Protein AF-A0A7S4VE86-F1 (afdb_monomer_lite)

InterPro domains:
  IPR003582 ShKT domain [PF01549] (140-175)
  IPR003582 ShKT domain [PS51670] (141-175)
  IPR003582 ShKT domain [SM00254] (140-176)

Sequence (176 aa):
MALTRASLVFAALAAEACGAASSSANQTASLRGARSCTASWAYDCKDSPTCCEAGFTCYQKTPRWAACLKQCIPGIVQPGDDGKQIPWTCRVLGPAPVPAPFPGPAPPAPGPPPPAPQPPAPLPPAPAPPLPPAPAPPVPCEDKHRYCEAWALAGQCEQNPGYMYVMCTKACGLCG

Secondary structure (DSSP, 8-state):
---------PPP-------------------S-----BPTTTS--SS---BSSTT-EEEEEETTEEEEES---TTPPPTT-SS--PPP--EEEE------SS--S-PPP-PPPPPPPPPPPPPPPPPPPPPPPPPPP-----B-STTHHHHHHTTHHHHSHHHHHHHBTTTTT---

Structure (mmCIF, N/CA/C/O backbone):
data_AF-A0A7S4VE86-F1
#
_entry.id   AF-A0A7S4VE86-F1
#
loop_
_atom_site.group_PDB
_atom_site.id
_atom_site.type_symbol
_atom_site.label_atom_id
_atom_site.label_alt_id
_atom_site.label_comp_id
_atom_site.label_asym_id
_atom_site.label_entity_id
_atom_site.label_seq_id
_atom_site.pdbx_PDB_ins_code
_atom_site.Cartn_x
_atom_site.Cartn_y
_atom_site.Cartn_z
_atom_site.occupancy
_atom_site.B_iso_or_equiv
_atom_site.auth_seq_id
_atom_site.auth_comp_id
_atom_site.auth_asym_id
_atom_site.auth_atom_id
_atom_site.pdbx_PDB_model_num
ATOM 1 N N . MET A 1 1 ? 73.033 -0.644 39.592 1.00 44.31 1 MET A N 1
ATOM 2 C CA . MET A 1 1 ? 71.824 -0.695 38.738 1.00 44.31 1 MET A CA 1
ATOM 3 C C . MET A 1 1 ? 70.688 -0.009 39.477 1.00 44.31 1 MET A C 1
ATOM 5 O O . MET A 1 1 ? 70.635 -0.159 40.687 1.00 44.31 1 MET A O 1
ATOM 9 N N . ALA A 1 2 ? 69.821 0.689 38.737 1.00 45.09 2 ALA A N 1
ATOM 10 C CA . ALA A 1 2 ? 68.646 1.463 39.168 1.00 45.09 2 ALA A CA 1
ATOM 11 C C . ALA A 1 2 ? 68.888 2.956 39.469 1.00 45.09 2 ALA A C 1
ATOM 13 O O . ALA A 1 2 ? 69.089 3.357 40.608 1.00 45.09 2 ALA A O 1
ATOM 14 N N . LEU A 1 3 ? 68.771 3.780 38.420 1.00 44.69 3 LEU A N 1
ATOM 15 C CA . LEU A 1 3 ? 68.370 5.183 38.522 1.00 44.69 3 LEU A CA 1
ATOM 16 C C . LEU A 1 3 ? 67.236 5.443 37.516 1.00 44.69 3 LEU A C 1
ATOM 18 O O . LEU A 1 3 ? 67.435 5.481 36.309 1.00 44.69 3 LEU A O 1
ATOM 22 N N . THR A 1 4 ? 66.039 5.481 38.094 1.00 37.94 4 THR A N 1
ATOM 23 C CA . THR A 1 4 ? 64.961 6.466 37.938 1.00 37.94 4 THR A CA 1
ATOM 24 C C . THR A 1 4 ? 64.397 6.804 36.548 1.00 37.94 4 THR A C 1
ATOM 26 O O . THR A 1 4 ? 65.037 7.346 35.659 1.00 37.94 4 THR A O 1
ATOM 29 N N . ARG A 1 5 ? 63.093 6.523 36.467 1.00 53.12 5 ARG A N 1
ATOM 30 C CA . ARG A 1 5 ? 62.094 6.750 35.420 1.00 53.12 5 ARG A CA 1
ATOM 31 C C . ARG A 1 5 ? 62.047 8.213 34.959 1.00 53.12 5 ARG A C 1
ATOM 33 O O . ARG A 1 5 ? 61.886 9.103 35.786 1.00 53.12 5 ARG A O 1
ATOM 40 N N . ALA A 1 6 ? 62.038 8.431 33.647 1.00 42.94 6 ALA A N 1
ATOM 41 C CA . ALA A 1 6 ? 61.575 9.672 33.033 1.00 42.94 6 ALA A CA 1
ATOM 42 C C . ALA A 1 6 ? 60.532 9.322 31.965 1.00 42.94 6 ALA A C 1
ATOM 44 O O . ALA A 1 6 ? 60.855 9.052 30.812 1.00 42.94 6 ALA A O 1
ATOM 45 N N . SER A 1 7 ? 59.267 9.268 32.377 1.00 47.97 7 SER A N 1
ATOM 46 C CA . SER A 1 7 ? 58.136 9.251 31.454 1.00 47.97 7 SER A CA 1
ATOM 47 C C . SER A 1 7 ? 57.648 10.686 31.309 1.00 47.97 7 SER A C 1
ATOM 49 O O . SER A 1 7 ? 56.950 11.198 32.179 1.00 47.97 7 SER A O 1
ATOM 51 N N . LEU A 1 8 ? 58.041 11.334 30.214 1.00 51.00 8 LEU A N 1
ATOM 52 C CA . LEU A 1 8 ? 57.300 12.465 29.675 1.00 51.00 8 LEU A CA 1
ATOM 53 C C . LEU A 1 8 ? 56.075 11.885 28.979 1.00 51.00 8 LEU A C 1
ATOM 55 O O . LEU A 1 8 ? 56.209 11.228 27.947 1.00 51.00 8 LEU A O 1
ATOM 59 N N . VAL A 1 9 ? 54.891 12.108 29.538 1.00 44.00 9 VAL A N 1
ATOM 60 C CA . VAL A 1 9 ? 53.661 11.950 28.768 1.00 44.00 9 VAL A CA 1
ATOM 61 C C . VAL A 1 9 ? 52.833 13.205 28.946 1.00 44.00 9 VAL A C 1
ATOM 63 O O . VAL A 1 9 ? 52.641 13.710 30.050 1.00 44.00 9 VAL A O 1
ATOM 66 N N . PHE A 1 10 ? 52.473 13.728 27.786 1.00 44.41 10 PHE A N 1
ATOM 67 C CA . PHE A 1 10 ? 51.938 15.040 27.517 1.00 44.41 10 PHE A CA 1
ATOM 68 C C . PHE A 1 10 ? 50.648 15.330 28.278 1.00 44.41 10 PHE A C 1
ATOM 70 O O . PHE A 1 10 ? 49.776 14.478 28.438 1.00 44.41 10 PHE A O 1
ATOM 77 N N . ALA A 1 11 ? 50.562 16.588 28.701 1.00 39.94 11 ALA A N 1
ATOM 78 C CA . ALA A 1 11 ? 49.377 17.217 29.235 1.00 39.94 11 ALA A CA 1
ATOM 79 C C . ALA A 1 11 ? 48.197 17.101 28.263 1.00 39.94 11 ALA A C 1
ATOM 81 O O . ALA A 1 11 ? 48.332 17.250 27.047 1.00 39.94 11 ALA A O 1
ATOM 82 N N . ALA A 1 12 ? 47.044 16.846 28.870 1.00 47.06 12 ALA A N 1
ATOM 83 C CA . ALA A 1 12 ? 45.731 16.812 28.267 1.00 47.06 12 ALA A CA 1
ATOM 84 C C . ALA A 1 12 ? 45.383 18.124 27.554 1.00 47.06 12 ALA A C 1
ATOM 86 O O . ALA A 1 12 ? 45.626 19.213 28.076 1.00 47.06 12 ALA A O 1
ATOM 87 N N . LEU A 1 13 ? 44.715 17.998 26.410 1.00 45.38 13 LEU A N 1
ATOM 88 C CA . LEU A 1 13 ? 43.899 19.057 25.837 1.00 45.38 13 LEU A CA 1
ATOM 89 C C . LEU A 1 13 ? 42.663 18.462 25.159 1.00 45.38 13 LEU A C 1
ATOM 91 O O . LEU A 1 13 ? 42.750 17.455 24.463 1.00 45.38 13 LEU A O 1
ATOM 95 N N . ALA A 1 14 ? 41.564 19.187 25.366 1.00 45.09 14 ALA A N 1
ATOM 96 C CA . ALA A 1 14 ? 40.261 19.129 24.711 1.00 45.09 14 ALA A CA 1
ATOM 97 C C . ALA A 1 14 ? 39.285 18.029 25.171 1.00 45.09 14 ALA A C 1
ATOM 99 O O . ALA A 1 14 ? 39.214 16.930 24.628 1.00 45.09 14 ALA A O 1
ATOM 100 N N . ALA A 1 15 ? 38.450 18.409 26.140 1.00 48.84 15 ALA A N 1
ATOM 101 C CA . ALA A 1 15 ? 37.068 17.962 26.203 1.00 48.84 15 ALA A CA 1
ATOM 102 C C . ALA A 1 15 ? 36.243 18.863 25.274 1.00 48.84 15 ALA A C 1
ATOM 104 O O . ALA A 1 15 ? 36.344 20.073 25.417 1.00 48.84 15 ALA A O 1
ATOM 105 N N . GLU A 1 16 ? 35.467 18.280 24.352 1.00 45.22 16 GLU A N 1
ATOM 106 C CA . GLU A 1 16 ? 34.071 18.648 24.064 1.00 45.22 16 GLU A CA 1
ATOM 107 C C . GLU A 1 16 ? 33.440 17.755 22.970 1.00 45.22 16 GLU A C 1
ATOM 109 O O . GLU A 1 16 ? 34.022 17.509 21.918 1.00 45.22 16 GLU A O 1
ATOM 114 N N . ALA A 1 17 ? 32.189 17.374 23.262 1.00 42.81 17 ALA A N 1
ATOM 115 C CA . ALA A 1 17 ? 31.089 16.919 22.402 1.00 42.81 17 ALA A CA 1
ATOM 116 C C . ALA A 1 17 ? 30.842 15.417 22.109 1.00 42.81 17 ALA A C 1
ATOM 118 O O . ALA A 1 17 ? 31.723 14.601 21.860 1.00 42.81 17 ALA A O 1
ATOM 119 N N . CYS A 1 18 ? 29.534 15.120 22.169 1.00 52.19 18 CYS A N 1
ATOM 120 C CA . CYS A 1 18 ? 28.817 13.847 22.096 1.00 52.19 18 CYS A CA 1
ATOM 121 C C . CYS A 1 18 ? 29.153 12.977 20.879 1.00 52.19 18 CYS A C 1
ATOM 123 O O . CYS A 1 18 ? 29.068 13.428 19.741 1.00 52.19 18 CYS A O 1
ATOM 125 N N . GLY A 1 19 ? 29.346 11.680 21.116 1.00 37.78 19 GLY A N 1
ATOM 126 C CA . GLY A 1 19 ? 29.347 10.673 20.059 1.00 37.78 19 GLY A CA 1
ATOM 127 C C . GLY A 1 19 ? 29.722 9.306 20.607 1.00 37.78 19 GLY A C 1
ATOM 128 O O . GLY A 1 19 ? 30.868 9.068 20.960 1.00 37.78 19 GLY A O 1
ATOM 129 N N . ALA A 1 20 ? 28.723 8.436 20.722 1.00 48.91 20 ALA A N 1
ATOM 130 C CA . ALA A 1 20 ? 28.809 7.090 21.262 1.00 48.91 20 ALA A CA 1
ATOM 131 C C . ALA A 1 20 ? 29.892 6.225 20.597 1.00 48.91 20 ALA A C 1
ATOM 133 O O . ALA A 1 20 ? 29.921 6.102 19.375 1.00 48.91 20 ALA A O 1
ATOM 134 N N . ALA A 1 21 ? 30.676 5.519 21.412 1.00 44.00 21 ALA A N 1
ATOM 135 C CA . ALA A 1 21 ? 31.178 4.200 21.058 1.00 44.00 21 ALA A CA 1
ATOM 136 C C . ALA A 1 21 ? 31.547 3.381 22.304 1.00 44.00 21 ALA A C 1
ATOM 138 O O . ALA A 1 21 ? 32.110 3.896 23.267 1.00 44.00 21 ALA A O 1
ATOM 139 N N . SER A 1 22 ? 31.308 2.078 22.170 1.00 40.44 22 SER A N 1
ATOM 140 C CA . SER A 1 22 ? 32.119 0.990 22.727 1.00 40.44 22 SER A CA 1
ATOM 141 C C . SER A 1 22 ? 31.675 0.352 24.042 1.00 40.44 22 SER A C 1
ATOM 143 O O . SER A 1 22 ? 31.942 0.806 25.148 1.00 40.44 22 SER A O 1
ATOM 145 N N . SER A 1 23 ? 31.042 -0.804 23.854 1.00 46.34 23 SER A N 1
ATOM 146 C CA . SER A 1 23 ? 31.424 -2.106 24.400 1.00 46.34 23 SER A CA 1
ATOM 147 C C . SER A 1 23 ? 32.446 -2.163 25.550 1.00 46.34 23 SER A C 1
ATOM 149 O O . SER A 1 23 ? 33.626 -1.872 25.379 1.00 46.34 23 SER A O 1
ATOM 151 N N . SER A 1 24 ? 31.960 -2.799 26.622 1.00 47.59 24 SER A N 1
ATOM 152 C CA . SER A 1 24 ? 32.629 -3.803 27.466 1.00 47.59 24 SER A CA 1
ATOM 153 C C . SER A 1 24 ? 33.386 -3.371 28.732 1.00 47.59 24 SER A C 1
ATOM 155 O O . SER A 1 24 ? 34.574 -3.084 28.725 1.00 47.59 24 SER A O 1
ATOM 157 N N . ALA A 1 25 ? 32.669 -3.624 29.835 1.00 59.41 25 ALA A N 1
ATOM 158 C CA . ALA A 1 25 ? 33.083 -4.366 31.031 1.00 59.41 25 ALA A CA 1
ATOM 159 C C . ALA A 1 25 ? 33.707 -3.621 32.232 1.00 59.41 25 ALA A C 1
ATOM 161 O O . ALA A 1 25 ? 34.742 -2.974 32.140 1.00 59.41 25 ALA A O 1
ATOM 162 N N . ASN A 1 26 ? 33.108 -3.948 33.395 1.00 44.41 26 ASN A N 1
ATOM 163 C CA . ASN A 1 26 ? 33.613 -3.939 34.780 1.00 44.41 26 ASN A CA 1
ATOM 164 C C . ASN A 1 26 ? 33.137 -2.749 35.651 1.00 44.41 26 ASN A C 1
ATOM 166 O O . ASN A 1 26 ? 33.686 -1.658 35.581 1.00 44.41 26 ASN A O 1
ATOM 170 N N . GLN A 1 27 ? 32.158 -2.905 36.550 1.00 49.03 27 GLN A N 1
ATOM 171 C CA . GLN A 1 27 ? 32.397 -3.604 37.818 1.00 49.03 27 GLN A CA 1
ATOM 172 C C . GLN A 1 27 ? 31.136 -4.078 38.558 1.00 49.03 27 GLN A C 1
ATOM 174 O O . GLN A 1 27 ? 30.038 -3.540 38.464 1.00 49.03 27 GLN A O 1
ATOM 179 N N . THR A 1 28 ? 31.400 -5.124 39.324 1.00 55.88 28 THR A N 1
ATOM 180 C CA . THR A 1 28 ? 30.571 -6.034 40.102 1.00 55.88 28 THR A CA 1
ATOM 181 C C . THR A 1 28 ? 29.943 -5.451 41.369 1.00 55.88 28 THR A C 1
ATOM 183 O O . THR A 1 28 ? 30.652 -5.012 42.271 1.00 55.88 28 THR A O 1
ATOM 186 N N . ALA A 1 29 ? 28.633 -5.663 41.510 1.00 45.12 29 ALA A N 1
ATOM 187 C CA . ALA A 1 29 ? 27.973 -5.960 42.780 1.00 45.12 29 ALA A CA 1
ATOM 188 C C . ALA A 1 29 ? 26.887 -7.024 42.519 1.00 45.12 29 ALA A C 1
ATOM 190 O O . ALA A 1 29 ? 25.766 -6.724 42.122 1.00 45.12 29 ALA A O 1
ATOM 191 N N . SER A 1 30 ? 27.258 -8.295 42.684 1.00 63.66 30 SER A N 1
ATOM 192 C CA . SER A 1 30 ? 26.317 -9.408 42.863 1.00 63.66 30 SER A CA 1
ATOM 193 C C . SER A 1 30 ? 25.815 -9.322 44.310 1.00 63.66 30 SER A C 1
ATOM 195 O O . SER A 1 30 ? 26.611 -9.049 45.205 1.00 63.66 30 SER A O 1
ATOM 197 N N . LEU A 1 31 ? 24.523 -9.440 44.616 1.00 48.41 31 LEU A N 1
ATOM 198 C CA . LEU A 1 31 ? 23.856 -10.672 45.072 1.00 48.41 31 LEU A CA 1
ATOM 199 C C . LEU A 1 31 ? 22.475 -10.181 45.583 1.00 48.41 31 LEU A C 1
ATOM 201 O O . LEU A 1 31 ? 22.438 -9.293 46.423 1.00 48.41 31 LEU A O 1
ATOM 205 N N . ARG A 1 32 ? 21.294 -10.649 45.176 1.00 48.78 32 ARG A N 1
ATOM 206 C CA . ARG A 1 32 ? 20.871 -11.986 44.757 1.00 48.78 32 ARG A CA 1
ATOM 207 C C . ARG A 1 32 ? 19.794 -11.841 43.673 1.00 48.78 32 ARG A C 1
ATOM 209 O O . ARG A 1 32 ? 18.747 -11.256 43.925 1.00 48.78 32 ARG A O 1
ATOM 216 N N . GLY A 1 33 ? 20.056 -12.401 42.490 1.00 46.12 33 GLY A N 1
ATOM 217 C CA . GLY A 1 33 ? 19.059 -12.552 41.424 1.00 46.12 33 GLY A CA 1
ATOM 218 C C . GLY A 1 33 ? 19.212 -11.636 40.208 1.00 46.12 33 GLY A C 1
ATOM 219 O O . GLY A 1 33 ? 18.209 -11.365 39.555 1.00 46.12 33 GLY 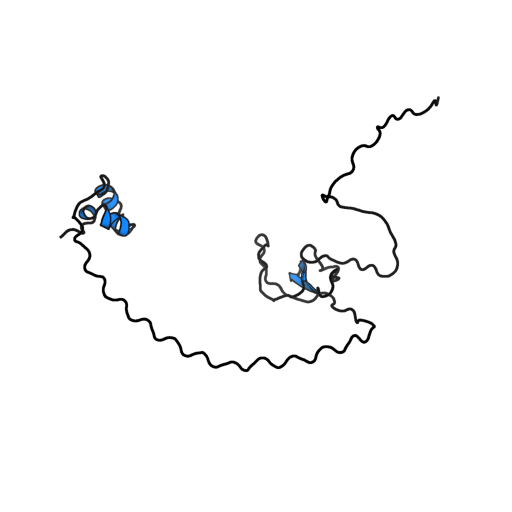A O 1
ATOM 220 N N . ALA A 1 34 ? 20.422 -11.166 39.875 1.00 48.50 34 ALA A N 1
ATOM 221 C CA . ALA A 1 34 ? 20.688 -10.514 38.589 1.00 48.50 34 ALA A CA 1
ATOM 222 C C . ALA A 1 34 ? 20.472 -11.530 37.453 1.00 48.50 34 ALA A C 1
ATOM 224 O O . ALA A 1 34 ? 21.367 -12.286 37.079 1.00 48.50 34 ALA A O 1
ATOM 225 N N . ARG A 1 35 ? 19.226 -11.616 36.985 1.00 56.38 35 ARG A N 1
ATOM 226 C CA . ARG A 1 35 ? 18.795 -12.513 35.917 1.00 56.38 35 ARG A CA 1
ATOM 227 C C . ARG A 1 35 ? 19.574 -12.153 34.653 1.00 56.38 35 ARG A C 1
ATOM 229 O O . ARG A 1 35 ? 19.402 -11.056 34.133 1.00 56.38 35 ARG A O 1
ATOM 236 N N . SER A 1 36 ? 20.424 -13.067 34.177 1.00 68.81 36 SER A N 1
ATOM 237 C CA . SER A 1 36 ? 21.015 -12.992 32.838 1.00 68.81 36 SER A CA 1
ATOM 238 C C . SER A 1 36 ? 19.865 -12.969 31.841 1.00 68.81 36 SER A C 1
ATOM 240 O O . SER A 1 36 ? 19.171 -13.971 31.650 1.00 68.81 36 SER A O 1
ATOM 242 N N . CYS A 1 37 ? 19.587 -11.779 31.328 1.00 70.62 37 CYS A N 1
ATOM 243 C CA . CYS A 1 37 ? 18.426 -11.526 30.511 1.00 70.62 37 CYS A CA 1
ATOM 244 C C . CYS A 1 37 ? 18.858 -11.351 29.055 1.00 70.62 37 CYS A C 1
ATOM 246 O O . CYS A 1 37 ? 19.899 -10.771 28.748 1.00 70.62 37 CYS A O 1
ATOM 248 N N . THR A 1 38 ? 18.050 -11.897 28.163 1.00 73.19 38 THR A N 1
ATOM 249 C CA . THR A 1 38 ? 18.221 -11.833 26.722 1.00 73.19 38 THR A CA 1
ATOM 250 C C . THR A 1 38 ? 17.583 -10.536 26.228 1.00 73.19 38 THR A C 1
ATOM 252 O O . THR A 1 38 ? 16.412 -10.261 26.526 1.00 73.19 38 THR A O 1
ATOM 255 N N . ALA A 1 39 ? 18.343 -9.709 25.502 1.00 67.81 39 ALA A N 1
ATOM 256 C CA . ALA A 1 39 ? 17.792 -8.498 24.898 1.00 67.81 39 ALA A CA 1
ATOM 257 C C . ALA A 1 39 ? 16.769 -8.868 23.809 1.00 67.81 39 ALA A C 1
ATOM 259 O O . ALA A 1 39 ? 16.873 -9.918 23.167 1.00 67.81 39 ALA A O 1
ATOM 260 N N . SER A 1 40 ? 15.754 -8.021 23.621 1.00 67.12 40 SER A N 1
ATOM 261 C CA . SER A 1 40 ? 14.745 -8.221 22.580 1.00 67.12 40 SER A CA 1
ATOM 262 C C . SER A 1 40 ? 15.411 -8.273 21.198 1.00 67.12 40 SER A C 1
ATOM 264 O O . SER A 1 40 ? 16.477 -7.694 21.012 1.00 67.12 40 SER A O 1
ATOM 266 N N . TRP A 1 41 ? 14.802 -9.013 20.258 1.00 63.22 41 TRP A N 1
ATOM 267 C CA . TRP A 1 41 ? 15.140 -9.102 18.817 1.00 63.22 41 TRP A CA 1
ATOM 268 C C . TRP A 1 41 ? 16.576 -9.507 18.398 1.00 63.22 41 TRP A C 1
ATOM 270 O O . TRP A 1 41 ? 16.754 -9.869 17.238 1.00 63.22 41 TRP A O 1
ATOM 280 N N . ALA A 1 42 ? 17.567 -9.524 19.294 1.00 60.78 42 ALA A N 1
ATOM 281 C CA . ALA A 1 42 ? 18.984 -9.699 18.952 1.00 60.78 42 ALA A CA 1
ATOM 282 C C . ALA A 1 42 ? 19.609 -11.031 19.412 1.00 60.78 42 ALA A C 1
ATOM 284 O O . ALA A 1 42 ? 20.655 -11.418 18.896 1.00 60.78 42 ALA A O 1
ATOM 285 N N . TYR A 1 43 ? 18.996 -11.739 20.367 1.00 69.06 43 TYR A N 1
ATOM 286 C CA . TYR A 1 43 ? 19.608 -12.915 20.993 1.00 69.06 43 TYR A CA 1
ATOM 287 C C . TYR A 1 43 ? 18.619 -14.064 21.216 1.00 69.06 43 TYR A C 1
ATOM 289 O O . TYR A 1 43 ? 17.422 -13.845 21.434 1.00 69.06 43 TY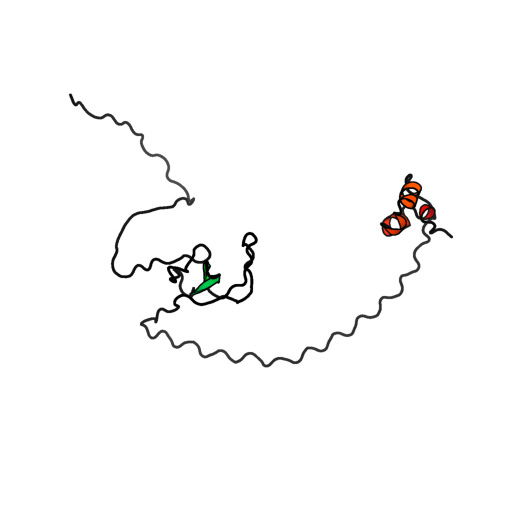R A O 1
ATOM 297 N N . ASP A 1 44 ? 19.153 -15.289 21.223 1.00 79.94 44 ASP A N 1
ATOM 298 C CA . ASP A 1 44 ? 18.412 -16.498 21.564 1.00 79.94 44 ASP A CA 1
ATOM 299 C C . ASP A 1 44 ? 18.034 -16.543 23.042 1.00 79.94 44 ASP A C 1
ATOM 301 O O . ASP A 1 44 ? 18.889 -16.562 23.926 1.00 79.94 44 ASP A O 1
ATOM 305 N N . CYS A 1 45 ? 16.740 -16.648 23.326 1.00 80.31 45 CYS A N 1
ATOM 306 C CA . CYS A 1 45 ? 16.236 -16.889 24.679 1.00 80.31 45 CYS A CA 1
ATOM 307 C C . CYS A 1 45 ? 15.883 -18.367 24.924 1.00 80.31 45 CYS A C 1
ATOM 309 O O . CYS A 1 45 ? 15.219 -18.693 25.905 1.00 80.31 45 CYS A O 1
ATOM 311 N N . LYS A 1 46 ? 16.301 -19.284 24.037 1.00 80.50 46 LYS A N 1
ATOM 312 C CA . LYS A 1 46 ? 15.941 -20.710 24.117 1.00 80.50 46 LYS A CA 1
ATOM 313 C C . LYS A 1 46 ? 16.488 -21.369 25.386 1.00 80.50 46 LYS A C 1
ATOM 315 O O . LYS A 1 46 ? 15.759 -22.112 26.038 1.00 80.50 46 LYS A O 1
ATOM 320 N N . ASP A 1 47 ? 17.748 -21.092 25.713 1.00 73.06 47 ASP A N 1
ATOM 321 C CA . ASP A 1 47 ? 18.435 -21.663 26.877 1.00 73.06 47 ASP A CA 1
ATOM 322 C C . ASP A 1 47 ? 18.256 -20.803 28.142 1.00 73.06 47 ASP A C 1
ATOM 324 O O . ASP A 1 47 ? 18.286 -21.324 29.255 1.00 73.06 47 ASP A O 1
ATOM 328 N N . SER A 1 48 ? 17.999 -19.497 27.979 1.00 73.00 48 SER A N 1
ATOM 329 C CA . SER A 1 48 ? 17.627 -18.578 29.064 1.00 73.00 48 SER A CA 1
ATOM 330 C C . SER A 1 48 ? 16.369 -17.794 28.687 1.00 73.00 48 SER A C 1
ATOM 332 O O . SER A 1 48 ? 16.457 -16.751 28.033 1.00 73.00 48 SER A O 1
ATOM 334 N N . PRO A 1 49 ? 15.170 -18.245 29.092 1.00 70.44 49 PRO A N 1
ATOM 335 C CA . PRO A 1 49 ? 13.925 -17.614 28.683 1.00 70.44 49 PRO A CA 1
ATOM 336 C C . PRO A 1 49 ? 13.571 -16.435 29.602 1.00 70.44 49 PRO A C 1
ATOM 338 O O . PRO A 1 49 ? 12.460 -16.330 30.123 1.00 70.44 49 PRO A O 1
ATOM 341 N N . THR A 1 50 ? 14.548 -15.554 29.823 1.00 75.62 50 THR A N 1
ATOM 342 C CA . THR A 1 50 ? 14.403 -14.330 30.611 1.00 75.62 50 THR A CA 1
ATOM 343 C C . THR A 1 50 ? 14.597 -13.138 29.690 1.00 75.62 50 THR A C 1
ATOM 345 O O . THR A 1 50 ? 15.710 -12.875 29.255 1.00 75.62 50 THR A O 1
ATOM 348 N N . CYS A 1 51 ? 13.537 -12.388 29.410 1.00 79.19 51 CYS A N 1
ATOM 349 C CA . CYS A 1 51 ? 13.643 -11.154 28.637 1.00 79.19 51 CYS A CA 1
ATOM 350 C C . CYS A 1 51 ? 14.008 -9.982 29.555 1.00 79.19 51 CYS A C 1
ATOM 352 O O . CYS A 1 51 ? 13.472 -9.881 30.660 1.00 79.19 51 CYS A O 1
ATOM 354 N N . CYS A 1 52 ? 14.920 -9.107 29.118 1.00 74.31 52 CYS A N 1
ATOM 355 C CA . CYS A 1 52 ? 15.320 -7.943 29.923 1.00 74.31 52 CYS A CA 1
ATOM 356 C C . CYS A 1 52 ? 14.194 -6.915 30.084 1.00 74.31 52 CYS A C 1
ATOM 358 O O . CYS A 1 52 ? 14.146 -6.194 31.075 1.00 74.31 52 CYS A O 1
ATOM 360 N N . GLU A 1 53 ? 13.302 -6.839 29.098 1.00 69.12 53 GLU A N 1
ATOM 361 C CA . GLU A 1 53 ? 12.294 -5.794 29.011 1.00 69.12 53 GLU A CA 1
ATOM 362 C C . GLU A 1 53 ? 10.939 -6.260 29.554 1.00 69.12 53 GLU A C 1
ATOM 364 O O . GLU A 1 53 ? 10.473 -7.371 29.278 1.00 69.12 53 GLU A O 1
ATOM 369 N N . ALA A 1 54 ? 10.285 -5.399 30.334 1.00 67.25 54 ALA A N 1
ATOM 370 C CA . ALA A 1 54 ? 8.997 -5.711 30.938 1.00 67.25 54 ALA A CA 1
ATOM 371 C C . ALA A 1 54 ? 7.910 -5.874 29.859 1.00 67.25 5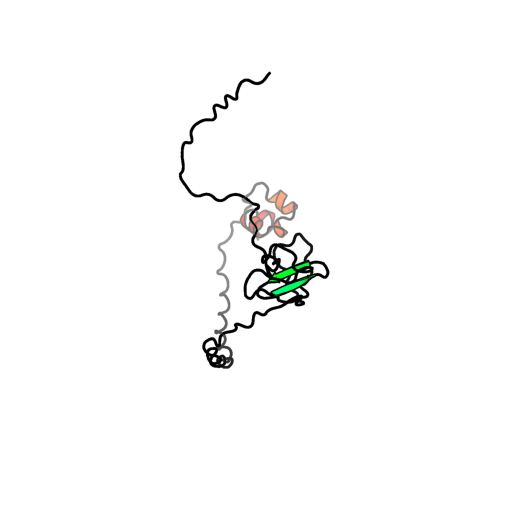4 ALA A C 1
ATOM 373 O O . ALA A 1 54 ? 7.730 -5.020 28.992 1.00 67.25 54 ALA A O 1
ATOM 374 N N . GLY A 1 55 ? 7.168 -6.984 29.918 1.00 72.25 55 GLY A N 1
ATOM 375 C CA . GLY A 1 55 ? 6.117 -7.310 28.946 1.00 72.25 55 GLY A CA 1
ATOM 376 C C . GLY A 1 55 ? 6.601 -8.047 27.693 1.00 72.25 55 GLY A C 1
ATOM 377 O O . GLY A 1 55 ? 5.790 -8.322 26.808 1.00 72.25 55 GLY A O 1
ATOM 378 N N . PHE A 1 56 ? 7.885 -8.401 27.615 1.00 74.75 56 PHE A N 1
ATOM 379 C CA . PHE A 1 56 ? 8.402 -9.307 26.594 1.00 74.75 56 PHE A CA 1
ATOM 380 C C . PHE A 1 56 ? 8.383 -10.742 27.102 1.00 74.75 56 PHE A C 1
ATOM 382 O O . PHE A 1 56 ? 8.733 -11.029 28.245 1.00 74.75 56 PHE A O 1
ATOM 389 N N . THR A 1 57 ? 7.961 -11.647 26.232 1.00 80.31 57 THR A N 1
ATOM 390 C CA . THR A 1 57 ? 7.894 -13.079 26.505 1.00 80.31 57 THR A CA 1
ATOM 391 C C . THR A 1 57 ? 8.819 -13.794 25.531 1.00 80.31 57 THR A C 1
ATOM 393 O O . THR A 1 57 ? 8.921 -13.414 24.361 1.00 80.31 57 THR A O 1
ATOM 396 N N . CYS A 1 58 ? 9.529 -14.812 26.012 1.00 83.62 58 CYS A N 1
ATOM 397 C CA . CYS A 1 58 ? 10.373 -15.623 25.147 1.00 83.62 58 CYS A CA 1
ATOM 398 C C . CYS A 1 58 ? 9.483 -16.556 24.323 1.00 83.62 58 CYS A C 1
ATOM 400 O O . CYS A 1 58 ? 8.913 -17.516 24.855 1.00 83.62 58 CYS A O 1
ATOM 402 N N . TYR A 1 59 ? 9.362 -16.265 23.030 1.00 84.00 59 TYR A N 1
ATOM 403 C CA . TYR A 1 59 ? 8.615 -17.081 22.087 1.00 84.00 59 TYR A CA 1
ATOM 404 C C . TYR A 1 59 ? 9.569 -17.850 21.187 1.00 84.00 59 TYR A C 1
ATOM 406 O O . TYR A 1 59 ? 10.501 -17.310 20.586 1.00 84.00 59 TYR A O 1
ATOM 414 N N . GLN A 1 60 ? 9.305 -19.139 21.060 1.00 82.31 60 GLN A N 1
ATOM 415 C CA . GLN A 1 60 ? 10.031 -20.000 20.156 1.00 82.31 60 GLN A CA 1
ATOM 416 C C . GLN A 1 60 ? 9.657 -19.682 18.705 1.00 82.31 60 GLN A C 1
ATOM 418 O O . GLN A 1 60 ? 8.483 -19.712 18.330 1.00 82.31 60 GLN A O 1
ATOM 423 N N . LYS A 1 61 ? 10.672 -19.417 17.881 1.00 69.19 61 LYS A N 1
ATOM 424 C CA . LYS A 1 61 ? 10.533 -19.321 16.424 1.00 69.19 61 LYS A CA 1
ATOM 425 C C . LYS A 1 61 ? 10.634 -20.703 15.804 1.00 69.19 61 LYS A C 1
ATOM 427 O O . LYS A 1 61 ? 9.754 -21.121 15.064 1.00 69.19 61 LYS A O 1
ATOM 432 N N . THR A 1 62 ? 11.703 -21.423 16.149 1.00 69.62 62 THR A N 1
ATOM 433 C CA . THR A 1 62 ? 12.016 -22.760 15.635 1.00 69.62 62 THR A CA 1
ATOM 434 C C . THR A 1 62 ? 12.512 -23.672 16.763 1.00 69.62 62 THR A C 1
ATOM 436 O O . THR A 1 62 ? 12.898 -23.191 17.831 1.00 69.62 62 THR A O 1
ATOM 439 N N . PRO A 1 63 ? 12.598 -24.999 16.551 1.00 72.81 63 PRO A N 1
ATOM 440 C CA . PRO A 1 63 ? 13.192 -25.914 17.529 1.00 72.81 63 PRO A CA 1
ATOM 441 C C . PRO A 1 63 ? 14.607 -25.523 17.99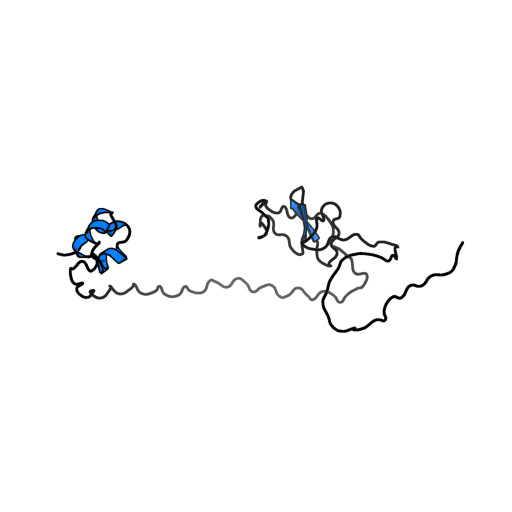2 1.00 72.81 63 PRO A C 1
ATOM 443 O O . PRO A 1 63 ? 15.039 -25.944 19.066 1.00 72.81 63 PRO A O 1
ATOM 446 N N . ARG A 1 64 ? 15.338 -24.717 17.208 1.00 70.06 64 ARG A N 1
ATOM 447 C CA . ARG A 1 64 ? 16.701 -24.263 17.519 1.00 70.06 64 ARG A CA 1
ATOM 448 C C . ARG A 1 64 ? 16.837 -22.761 17.780 1.00 70.06 64 ARG A C 1
ATOM 450 O O . ARG A 1 64 ? 17.946 -22.352 18.070 1.00 70.06 64 ARG A O 1
ATOM 457 N N . TRP A 1 65 ? 15.754 -21.986 17.724 1.00 78.62 65 TRP A N 1
ATOM 458 C CA . TRP A 1 65 ? 15.804 -20.530 17.884 1.00 78.62 65 TRP A CA 1
ATOM 459 C C . TRP A 1 65 ? 14.589 -19.999 18.647 1.00 78.62 65 TRP A C 1
ATOM 461 O O . TRP A 1 65 ? 13.446 -20.370 18.343 1.00 78.62 65 TRP A O 1
ATOM 471 N N . ALA A 1 66 ? 14.811 -19.091 19.592 1.00 80.81 66 ALA A N 1
ATOM 472 C CA . ALA A 1 66 ? 13.743 -18.412 20.327 1.00 80.81 66 ALA A CA 1
ATOM 473 C C . ALA A 1 66 ? 14.099 -16.949 20.574 1.00 80.81 66 ALA A C 1
ATOM 475 O O . ALA A 1 66 ? 15.249 -16.645 20.847 1.00 80.81 66 ALA A O 1
ATOM 476 N N . ALA A 1 67 ? 13.118 -16.052 20.520 1.00 81.44 67 ALA A N 1
ATOM 477 C CA . ALA A 1 67 ? 13.351 -14.623 20.690 1.00 81.44 67 ALA A CA 1
ATOM 478 C C . ALA A 1 67 ? 12.363 -14.000 21.677 1.00 81.44 67 ALA A C 1
ATOM 480 O O . ALA A 1 67 ? 11.211 -14.421 21.802 1.00 81.44 67 ALA A O 1
ATOM 481 N N . CYS A 1 68 ? 12.818 -12.953 22.357 1.00 83.75 68 CYS A N 1
ATOM 482 C CA . CYS A 1 68 ? 11.977 -12.127 23.207 1.00 83.75 68 CYS A CA 1
ATOM 483 C C . CYS A 1 68 ? 11.120 -11.194 22.346 1.00 83.75 68 CYS A C 1
ATOM 485 O O . CYS A 1 68 ? 11.642 -10.265 21.726 1.00 83.75 68 CYS A O 1
ATOM 487 N N . LEU A 1 69 ? 9.805 -11.429 22.326 1.00 79.12 69 LEU A N 1
ATOM 488 C CA . LEU A 1 69 ? 8.825 -10.611 21.604 1.00 79.12 69 LEU A CA 1
ATOM 489 C C . LEU A 1 69 ? 7.706 -10.164 22.548 1.00 79.12 69 LEU A C 1
ATOM 491 O O . LEU A 1 69 ? 7.418 -10.808 23.554 1.00 79.12 69 LEU A O 1
ATOM 495 N N . LYS A 1 70 ? 7.036 -9.066 22.201 1.00 78.44 70 LYS A N 1
ATOM 496 C CA . LYS A 1 70 ? 5.829 -8.607 22.903 1.00 78.44 70 LYS A CA 1
ATOM 497 C C . LYS A 1 70 ? 4.590 -9.398 22.473 1.00 78.44 70 LYS A C 1
ATOM 499 O O . LYS A 1 70 ? 3.714 -9.688 23.281 1.00 78.44 70 LYS A O 1
ATOM 504 N N . GLN A 1 71 ? 4.532 -9.754 21.192 1.00 76.62 71 GLN A N 1
ATOM 505 C CA . GLN A 1 71 ? 3.449 -10.504 20.561 1.00 76.62 71 GLN A CA 1
ATOM 506 C C . GLN A 1 71 ? 4.071 -11.513 19.591 1.00 76.62 71 GLN A C 1
ATOM 508 O O . GLN A 1 71 ? 5.013 -11.169 18.876 1.00 76.62 71 GLN A O 1
ATOM 513 N N . CYS A 1 72 ? 3.554 -12.739 19.560 1.00 77.88 72 CYS A N 1
ATOM 514 C CA . CYS A 1 72 ? 3.969 -13.760 18.602 1.00 77.88 72 CYS A CA 1
ATOM 515 C C . CYS A 1 72 ? 2.743 -14.282 17.859 1.00 77.88 72 CYS A C 1
ATOM 517 O O . CYS A 1 72 ? 1.782 -14.717 18.492 1.00 77.88 72 CYS A O 1
ATOM 519 N N . ILE A 1 73 ? 2.783 -14.232 16.527 1.00 78.00 73 ILE A N 1
ATOM 520 C CA . ILE A 1 73 ? 1.718 -14.738 15.659 1.00 78.00 73 ILE A CA 1
ATOM 521 C C . ILE A 1 73 ? 2.243 -15.995 14.952 1.00 78.00 73 ILE A C 1
ATOM 523 O O . ILE A 1 73 ? 3.207 -15.891 14.186 1.00 78.00 73 ILE A O 1
ATOM 527 N N . PRO A 1 74 ? 1.656 -17.181 15.204 1.00 72.38 74 PRO A N 1
ATOM 528 C CA . PRO A 1 74 ? 2.093 -18.416 14.569 1.00 72.38 74 PRO A CA 1
ATOM 529 C C . PRO A 1 74 ? 2.021 -18.315 13.044 1.00 72.38 74 PRO A C 1
ATOM 531 O O . PRO A 1 74 ? 1.069 -17.764 12.494 1.00 72.38 74 PRO A O 1
ATOM 534 N N . GLY A 1 75 ? 3.011 -18.874 12.353 1.00 64.75 75 GLY A N 1
ATOM 535 C CA . GLY A 1 75 ? 2.982 -18.992 10.890 1.00 64.75 75 GLY A CA 1
ATOM 536 C C . GLY A 1 75 ? 3.435 -17.767 10.088 1.00 64.75 75 GLY A C 1
ATOM 537 O O . GLY A 1 75 ? 3.696 -17.920 8.897 1.00 64.75 75 GLY A O 1
ATOM 538 N N . ILE A 1 76 ? 3.609 -16.587 10.694 1.00 65.31 76 ILE A N 1
ATOM 539 C CA . ILE A 1 76 ? 4.120 -15.408 9.971 1.00 65.31 76 ILE A CA 1
ATOM 540 C C . ILE A 1 76 ? 5.639 -15.403 10.000 1.00 65.31 76 ILE A C 1
ATOM 542 O O . ILE A 1 76 ? 6.238 -15.281 11.059 1.00 65.31 76 ILE A O 1
ATOM 546 N N . VAL A 1 77 ? 6.279 -15.470 8.841 1.00 61.12 77 VAL A N 1
ATOM 547 C CA . VAL A 1 77 ? 7.726 -15.295 8.739 1.00 61.12 77 VAL A CA 1
ATOM 548 C C . VAL A 1 77 ? 8.081 -13.820 8.951 1.00 61.12 77 VAL A C 1
ATOM 550 O O . VAL A 1 77 ? 7.462 -12.945 8.353 1.00 61.12 77 VAL A O 1
ATOM 553 N N . GLN A 1 78 ? 9.081 -13.526 9.789 1.00 59.00 78 GLN A N 1
ATOM 554 C CA . GLN A 1 78 ? 9.550 -12.146 9.929 1.00 59.00 78 GLN A CA 1
ATOM 555 C C . GLN A 1 78 ? 10.309 -11.709 8.662 1.00 59.00 78 GLN A C 1
ATOM 557 O O . GLN A 1 78 ? 11.156 -12.464 8.173 1.00 59.00 78 GLN A O 1
ATOM 562 N N . PRO A 1 79 ? 10.030 -10.510 8.123 1.00 55.62 79 PRO A N 1
ATOM 563 C CA . PRO A 1 79 ? 10.810 -9.949 7.028 1.00 55.62 79 PRO A CA 1
ATOM 564 C C . PRO A 1 79 ? 12.214 -9.607 7.547 1.00 55.62 79 PRO A C 1
ATOM 566 O O . PRO A 1 79 ? 12.353 -8.738 8.402 1.00 55.62 79 PRO A O 1
ATOM 569 N N . GLY A 1 80 ? 13.239 -10.322 7.071 1.00 58.75 80 GLY A N 1
ATOM 570 C CA . GLY A 1 80 ? 14.636 -10.091 7.467 1.00 58.75 80 GLY A CA 1
ATOM 571 C C . GLY A 1 80 ? 15.500 -11.335 7.705 1.00 58.75 80 GLY A C 1
ATOM 572 O O . GLY A 1 80 ? 16.693 -11.177 7.914 1.00 58.75 80 GLY A O 1
ATOM 573 N N . ASP A 1 81 ? 14.955 -12.556 7.660 1.00 57.88 81 ASP A N 1
ATOM 574 C CA . ASP A 1 81 ? 15.785 -13.773 7.712 1.00 57.88 81 ASP A CA 1
ATOM 575 C C . ASP A 1 81 ? 16.327 -14.135 6.327 1.00 57.88 81 ASP A C 1
ATOM 577 O O . ASP A 1 81 ? 15.549 -14.320 5.385 1.00 57.88 81 ASP A O 1
ATOM 581 N N . ASP A 1 82 ? 17.643 -14.328 6.234 1.00 56.84 82 ASP A N 1
ATOM 582 C CA . ASP A 1 82 ? 18.400 -14.769 5.056 1.00 56.84 82 ASP A CA 1
ATOM 583 C C . ASP A 1 82 ? 17.991 -16.178 4.565 1.00 56.84 82 ASP A C 1
ATOM 585 O O . ASP A 1 82 ? 18.698 -17.177 4.729 1.00 56.84 82 ASP A O 1
ATOM 589 N N . GLY A 1 83 ? 16.801 -16.289 3.973 1.00 56.00 83 GLY A N 1
ATOM 590 C CA . GLY A 1 83 ? 16.354 -17.456 3.207 1.00 56.00 83 GLY A CA 1
ATOM 591 C C . GLY A 1 83 ? 15.979 -18.705 4.016 1.00 56.00 83 GLY A C 1
ATOM 592 O O . GLY A 1 83 ? 15.736 -19.755 3.426 1.00 56.00 83 GLY A O 1
ATOM 593 N N . LYS A 1 84 ? 15.887 -18.633 5.350 1.00 57.31 84 LYS A N 1
ATOM 594 C CA . LYS A 1 84 ? 15.437 -19.748 6.217 1.00 57.31 84 LYS A CA 1
ATOM 595 C C . LYS A 1 84 ? 14.094 -19.436 6.874 1.00 57.31 84 LYS A C 1
ATOM 597 O O . LYS A 1 84 ? 13.921 -19.515 8.087 1.00 57.31 84 LYS A O 1
ATOM 602 N N . GLN A 1 85 ? 13.142 -19.060 6.034 1.00 54.00 85 GLN A N 1
ATOM 603 C CA . GLN A 1 85 ? 11.790 -18.661 6.398 1.00 54.00 85 GLN A CA 1
ATOM 604 C C . GLN A 1 85 ? 10.962 -19.861 6.898 1.00 54.00 85 GLN A C 1
ATOM 606 O O . GLN A 1 85 ? 10.231 -20.492 6.142 1.00 54.00 85 GLN A O 1
ATOM 611 N N . ILE A 1 86 ? 11.109 -20.210 8.178 1.00 61.09 86 ILE A N 1
ATOM 612 C CA . ILE A 1 86 ? 10.325 -21.261 8.847 1.00 61.09 86 ILE A CA 1
ATOM 613 C C . ILE A 1 86 ? 9.177 -20.592 9.625 1.00 61.09 86 ILE A C 1
ATOM 615 O O . ILE A 1 86 ? 9.411 -19.563 10.269 1.00 61.09 86 ILE A O 1
ATOM 619 N N . PRO A 1 87 ? 7.947 -21.143 9.594 1.00 66.44 87 PRO A N 1
ATOM 620 C CA . PRO A 1 87 ? 6.822 -20.610 10.358 1.00 66.44 87 PRO A CA 1
ATOM 621 C C . PRO A 1 87 ? 7.129 -20.580 11.860 1.00 66.44 87 PRO A C 1
ATOM 623 O O . PRO A 1 87 ? 7.630 -21.558 12.417 1.00 66.44 87 PRO A O 1
ATOM 626 N N . TRP A 1 88 ? 6.798 -19.470 12.527 1.00 70.31 88 TRP A N 1
ATOM 627 C CA . TRP A 1 88 ? 6.955 -19.358 13.978 1.00 70.31 88 TRP A CA 1
ATOM 628 C C . TRP A 1 88 ? 6.045 -20.359 14.682 1.00 70.31 88 TRP A C 1
ATOM 630 O O . TRP A 1 88 ? 4.837 -20.378 14.435 1.00 70.31 88 TRP A O 1
ATOM 640 N N . THR A 1 89 ? 6.608 -21.157 15.592 1.00 78.00 89 THR A N 1
ATOM 641 C CA . THR A 1 89 ? 5.809 -22.042 16.453 1.00 78.00 89 THR A CA 1
ATOM 642 C C . THR A 1 89 ? 5.118 -21.275 17.580 1.00 78.00 89 THR A C 1
ATOM 644 O O . THR A 1 89 ? 4.147 -21.775 18.142 1.00 78.00 89 THR A O 1
ATOM 647 N N . CYS A 1 90 ? 5.614 -20.075 17.916 1.00 77.19 90 CYS A N 1
ATOM 648 C CA . CYS A 1 90 ? 5.113 -19.196 18.975 1.00 77.19 90 CYS A CA 1
ATOM 649 C C . CYS A 1 90 ? 4.904 -19.885 20.328 1.00 77.19 90 CYS A C 1
ATOM 651 O O . CYS A 1 90 ? 4.098 -19.450 21.150 1.00 77.19 90 CYS A O 1
ATOM 653 N N . ARG A 1 91 ? 5.663 -20.953 20.591 1.00 82.19 91 ARG A N 1
ATOM 654 C CA . ARG A 1 91 ? 5.635 -21.645 21.879 1.00 82.19 91 ARG A CA 1
ATOM 655 C C . ARG A 1 91 ? 6.298 -20.761 22.933 1.00 82.19 91 ARG A C 1
ATOM 657 O O . ARG A 1 91 ? 7.441 -20.353 22.759 1.00 82.19 91 ARG A O 1
ATOM 664 N N . VAL A 1 92 ? 5.600 -20.490 24.029 1.00 83.44 92 VAL A N 1
ATOM 665 C CA . VAL A 1 92 ? 6.143 -19.735 25.167 1.00 83.44 92 VAL A CA 1
ATOM 666 C C . VAL A 1 92 ? 7.145 -20.612 25.920 1.00 83.44 92 VAL A C 1
ATOM 668 O O . VAL A 1 92 ? 6.776 -21.689 26.388 1.00 83.44 92 VAL A O 1
ATOM 671 N N . LEU A 1 93 ? 8.407 -20.180 26.011 1.00 79.44 93 LEU A N 1
ATOM 672 C CA . LEU A 1 93 ? 9.479 -20.938 26.681 1.00 79.44 93 LEU A CA 1
ATOM 673 C C . LEU A 1 93 ? 9.800 -20.437 28.093 1.00 79.44 93 LEU A C 1
ATOM 675 O O . LEU A 1 93 ? 10.377 -21.174 28.885 1.00 79.44 93 LEU A O 1
ATOM 679 N N . GLY A 1 94 ? 9.407 -19.216 28.444 1.00 68.94 94 GLY A N 1
ATOM 680 C CA . GLY A 1 94 ? 9.543 -18.738 29.815 1.00 68.94 94 GLY A CA 1
ATOM 681 C C . GLY A 1 94 ? 8.898 -17.384 30.051 1.00 68.94 94 GLY A C 1
ATOM 682 O O . GLY A 1 94 ? 8.305 -16.803 29.137 1.00 68.94 94 GLY A O 1
ATOM 683 N N . PRO A 1 95 ? 8.885 -16.958 31.318 1.00 59.72 95 PRO A N 1
ATOM 684 C CA . PRO A 1 95 ? 7.663 -16.417 31.882 1.00 59.72 95 PRO A CA 1
ATOM 685 C C . PRO A 1 95 ? 7.503 -14.915 31.639 1.00 59.72 95 PRO A C 1
ATOM 687 O O . PRO A 1 95 ? 8.404 -14.134 31.928 1.00 59.72 95 PRO A O 1
ATOM 690 N N . ALA A 1 96 ? 6.285 -14.501 31.287 1.00 55.41 96 ALA A N 1
ATOM 691 C CA . ALA A 1 96 ? 5.655 -13.411 32.032 1.00 55.41 96 ALA A CA 1
ATOM 692 C C . ALA A 1 96 ? 5.115 -14.052 33.327 1.00 55.41 96 ALA A C 1
ATOM 694 O O . ALA A 1 96 ? 4.352 -15.014 33.197 1.00 55.41 96 ALA A O 1
ATOM 695 N N . PRO A 1 97 ? 5.553 -13.663 34.550 1.00 48.56 97 PRO A N 1
ATOM 696 C CA . PRO A 1 97 ? 5.221 -12.356 35.144 1.00 48.56 97 PRO A CA 1
ATOM 697 C C . PRO A 1 97 ? 6.266 -11.784 36.150 1.00 48.56 97 PRO A C 1
ATOM 699 O O . PRO A 1 97 ? 7.144 -12.486 36.650 1.00 48.56 97 PRO A O 1
ATOM 702 N N . VAL A 1 98 ? 6.100 -10.522 36.565 1.00 44.22 98 VAL A N 1
ATOM 703 C CA . VAL A 1 98 ? 6.317 -10.146 37.978 1.00 44.22 98 VAL A CA 1
ATOM 704 C C . VAL A 1 98 ? 4.949 -9.809 38.576 1.00 44.22 98 VAL A C 1
ATOM 706 O O . VAL A 1 98 ? 4.270 -8.942 38.026 1.00 44.22 98 VAL A O 1
ATOM 709 N N . PRO A 1 99 ? 4.499 -10.464 39.663 1.00 46.50 99 PRO A N 1
ATOM 710 C CA . PRO A 1 99 ? 3.416 -9.917 40.467 1.00 46.50 99 PRO A CA 1
ATOM 711 C C . PRO A 1 99 ? 3.948 -8.640 41.126 1.00 46.50 99 PRO A C 1
ATOM 713 O O . PRO A 1 99 ? 4.942 -8.685 41.849 1.00 46.50 99 PRO A O 1
ATOM 716 N N . ALA A 1 100 ? 3.333 -7.491 40.850 1.00 45.31 100 ALA A N 1
ATOM 717 C CA . ALA A 1 100 ? 3.626 -6.281 41.608 1.00 45.31 100 ALA A CA 1
ATOM 718 C C . ALA A 1 100 ? 3.190 -6.514 43.070 1.00 45.31 100 ALA A C 1
ATOM 720 O O . ALA A 1 100 ? 2.024 -6.838 43.290 1.00 45.31 100 ALA 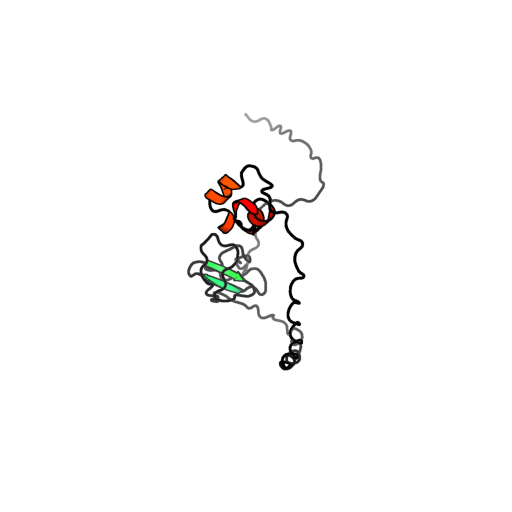A O 1
ATOM 721 N N . PRO A 1 101 ? 4.059 -6.350 44.084 1.00 55.84 101 PRO A N 1
ATOM 722 C CA . PRO A 1 101 ? 3.664 -6.473 45.488 1.00 55.84 101 PRO A CA 1
ATOM 723 C C . PRO A 1 101 ? 2.939 -5.222 46.025 1.00 55.84 101 PRO A C 1
ATOM 725 O O . PRO A 1 101 ? 2.956 -4.965 47.223 1.00 55.84 101 PRO A O 1
ATOM 728 N N . PHE A 1 102 ? 2.275 -4.447 45.168 1.00 49.25 102 PHE A N 1
ATOM 729 C CA . PHE A 1 102 ? 1.415 -3.343 45.588 1.00 49.25 102 PHE A CA 1
ATOM 730 C C . PHE A 1 102 ? 0.003 -3.584 45.057 1.00 49.25 102 PHE A C 1
ATOM 732 O O . PHE A 1 102 ? -0.126 -3.956 43.886 1.00 49.25 102 PHE A O 1
ATOM 739 N N . PRO A 1 103 ? -1.060 -3.335 45.848 1.00 58.84 103 PRO A N 1
ATOM 740 C CA . PRO A 1 103 ? -2.367 -3.080 45.271 1.00 58.84 103 PRO A CA 1
ATOM 741 C C . PRO A 1 103 ? -2.238 -1.781 44.473 1.00 58.84 103 PRO A C 1
ATOM 743 O O . PRO A 1 103 ? -2.407 -0.679 44.989 1.00 58.84 103 PRO A O 1
ATOM 746 N N . GLY A 1 104 ? -1.834 -1.914 43.210 1.00 54.53 104 GLY A N 1
ATOM 747 C CA . GLY A 1 104 ? -1.990 -0.852 42.237 1.00 54.53 104 GLY A CA 1
ATOM 748 C C . GLY A 1 104 ? -3.472 -0.480 42.156 1.00 54.53 104 GLY A C 1
ATOM 749 O O . GLY A 1 104 ? -4.328 -1.305 42.499 1.00 54.53 104 GLY A O 1
ATOM 750 N N . PRO A 1 105 ? -3.794 0.753 41.735 1.00 68.19 105 PRO A N 1
ATOM 751 C CA . PRO A 1 105 ? -5.177 1.135 41.499 1.00 68.19 105 PRO A CA 1
ATOM 752 C C . PRO A 1 105 ? -5.849 0.063 40.641 1.00 68.19 105 PRO A C 1
ATOM 754 O O . PRO A 1 105 ? -5.237 -0.451 39.698 1.00 68.19 105 PRO A O 1
ATOM 757 N N . ALA A 1 106 ? -7.071 -0.312 41.033 1.00 57.06 106 ALA A N 1
ATOM 758 C CA . ALA A 1 106 ? -7.851 -1.321 40.335 1.00 57.06 106 ALA A CA 1
ATOM 759 C C . ALA A 1 106 ? -7.776 -1.059 38.823 1.00 57.06 106 ALA A C 1
ATOM 761 O O . ALA A 1 106 ? -7.850 0.107 38.413 1.00 57.06 106 ALA A O 1
ATOM 762 N N . PRO A 1 107 ? -7.588 -2.106 37.999 1.00 66.00 107 PRO A N 1
ATOM 763 C CA . PRO A 1 107 ? -7.549 -1.927 36.558 1.00 66.00 107 PRO A CA 1
ATOM 764 C C . PRO A 1 107 ? -8.801 -1.154 36.126 1.00 66.00 107 PRO A C 1
ATOM 766 O O . PRO A 1 107 ? -9.875 -1.390 36.694 1.00 66.00 107 PRO A O 1
ATOM 769 N N . PRO A 1 108 ? -8.685 -0.216 35.165 1.00 69.06 108 PRO A N 1
ATOM 770 C CA . PRO A 1 108 ? -9.857 0.468 34.647 1.00 69.06 108 PRO A CA 1
ATOM 771 C C . PRO A 1 108 ? -10.872 -0.591 34.222 1.00 69.06 108 PRO A C 1
ATOM 773 O O . PRO A 1 108 ? -10.491 -1.638 33.687 1.00 69.06 108 PRO A O 1
ATOM 776 N N . ALA A 1 109 ? -12.149 -0.335 34.514 1.00 73.19 109 ALA A N 1
ATOM 777 C CA . ALA A 1 109 ? -13.223 -1.225 34.105 1.00 73.19 109 ALA A CA 1
ATOM 778 C C . ALA A 1 109 ? -13.041 -1.588 32.621 1.00 73.19 109 ALA A C 1
ATOM 780 O O . ALA A 1 109 ? -12.598 -0.724 31.849 1.00 73.19 109 ALA A O 1
ATOM 781 N N . PRO A 1 110 ? -13.351 -2.836 32.217 1.00 79.38 110 PRO A N 1
ATOM 782 C CA . PRO A 1 110 ? -13.357 -3.199 30.811 1.00 79.38 110 PRO A CA 1
ATOM 783 C C . PRO A 1 110 ? -14.088 -2.107 30.037 1.00 79.38 110 PRO A C 1
ATOM 785 O O . PRO A 1 110 ? -15.181 -1.694 30.434 1.00 79.38 110 PRO A O 1
ATOM 788 N N . GLY A 1 111 ? -13.448 -1.593 28.986 1.00 73.31 111 GLY A N 1
ATOM 789 C CA . GLY A 1 111 ? -14.084 -0.606 28.126 1.00 73.31 111 GLY A CA 1
ATOM 790 C C . GLY A 1 111 ? -15.438 -1.130 27.634 1.00 73.31 111 GLY A C 1
ATOM 791 O O . GLY A 1 111 ? -15.659 -2.348 27.630 1.00 73.31 111 GLY A O 1
ATOM 792 N N . PRO A 1 112 ? -16.356 -0.239 27.226 1.00 86.50 112 PRO A N 1
ATOM 793 C CA . PRO A 1 112 ? -17.612 -0.678 26.638 1.00 86.50 112 PRO A CA 1
ATOM 794 C C . PRO A 1 112 ? -17.325 -1.679 25.507 1.00 86.50 112 PRO A C 1
ATOM 796 O O . PRO A 1 112 ? -16.328 -1.514 24.791 1.00 86.50 112 PRO A O 1
ATOM 799 N N . PRO A 1 113 ? -18.156 -2.727 25.355 1.00 84.75 113 PRO A N 1
ATOM 800 C CA . PRO A 1 113 ? -17.985 -3.671 24.263 1.00 84.75 113 PRO A CA 1
ATOM 801 C C . PRO A 1 113 ? -17.952 -2.903 22.936 1.00 84.75 113 PRO A C 1
ATOM 803 O O . PRO A 1 113 ? -18.616 -1.865 22.816 1.00 84.75 113 PRO A O 1
ATOM 806 N N . PRO A 1 114 ? -17.175 -3.377 21.947 1.00 84.38 114 PRO A N 1
ATOM 807 C CA . PRO A 1 114 ? -17.146 -2.736 20.644 1.00 84.38 114 PRO A CA 1
ATOM 808 C C . PRO A 1 114 ? -18.578 -2.611 20.105 1.00 84.38 114 PRO A C 1
ATOM 810 O O . PRO A 1 114 ? -19.403 -3.499 20.358 1.00 84.38 114 PRO A O 1
ATOM 813 N N . PRO A 1 115 ? -18.893 -1.517 19.387 1.00 85.94 115 PRO A N 1
ATOM 814 C CA . PRO A 1 115 ? -20.198 -1.376 18.765 1.00 85.94 115 PRO A CA 1
ATOM 815 C C . PRO A 1 115 ? -20.477 -2.611 17.908 1.00 85.94 115 PRO A C 1
ATOM 817 O O . PRO A 1 115 ? -19.571 -3.150 17.266 1.00 85.94 115 PRO A O 1
ATOM 820 N N . ALA A 1 116 ? -21.728 -3.075 17.931 1.00 84.12 116 ALA A N 1
ATOM 821 C CA . ALA A 1 116 ? -22.147 -4.201 17.110 1.00 84.12 116 ALA A CA 1
ATOM 822 C C . ALA A 1 116 ? -21.740 -3.963 15.641 1.00 84.12 116 ALA A C 1
ATOM 824 O O . ALA A 1 116 ? -21.754 -2.808 15.197 1.00 84.12 116 ALA A O 1
ATOM 825 N N . PRO A 1 117 ? -21.392 -5.022 14.884 1.00 86.94 117 PRO A N 1
ATOM 826 C CA . PRO A 1 117 ? -21.068 -4.893 13.471 1.00 86.94 117 PRO A CA 1
ATOM 827 C C . PRO A 1 117 ? -22.195 -4.143 12.761 1.00 86.94 117 PRO A C 1
ATOM 829 O O . PRO A 1 117 ? -23.339 -4.601 12.744 1.00 86.94 117 PRO A O 1
ATOM 832 N N . GLN A 1 118 ? -21.889 -2.964 12.224 1.00 82.75 118 GLN A N 1
ATOM 833 C CA . GLN A 1 118 ? -22.854 -2.239 11.412 1.00 82.75 118 GLN A CA 1
ATOM 834 C C . GLN A 1 118 ? -23.085 -3.033 10.118 1.00 82.75 118 GLN A C 1
ATOM 836 O O . GLN A 1 118 ? -22.133 -3.629 9.599 1.00 82.75 118 GLN A O 1
ATOM 841 N N . PRO A 1 119 ? -24.319 -3.067 9.583 1.00 88.56 119 PRO A N 1
ATOM 842 C CA . PRO A 1 119 ? -24.562 -3.612 8.257 1.00 88.56 119 PRO A CA 1
ATOM 843 C C . PRO A 1 119 ? -23.628 -2.947 7.237 1.00 88.56 119 PRO A C 1
ATOM 845 O O . PRO A 1 119 ? -23.335 -1.755 7.380 1.00 88.56 119 PRO A O 1
ATOM 848 N N . PRO A 1 120 ? -23.159 -3.681 6.212 1.00 85.50 120 PRO A N 1
ATOM 849 C CA . PRO A 1 120 ? -22.364 -3.078 5.156 1.00 85.50 120 PRO A CA 1
ATOM 850 C C . PRO A 1 120 ? -23.142 -1.906 4.556 1.00 85.50 120 PRO A C 1
ATOM 852 O O . PRO A 1 120 ? -24.340 -2.015 4.284 1.00 85.50 120 PRO A O 1
ATOM 855 N N . ALA A 1 121 ? -22.457 -0.774 4.387 1.00 84.69 121 ALA A N 1
ATOM 856 C CA . ALA A 1 121 ? -23.033 0.384 3.726 1.00 84.69 121 ALA A CA 1
ATOM 857 C C . ALA A 1 121 ? -23.574 -0.024 2.340 1.00 84.69 121 ALA A C 1
ATOM 859 O O . ALA A 1 121 ? -22.993 -0.912 1.703 1.00 84.69 121 ALA A O 1
ATOM 860 N N . PRO A 1 122 ? -24.658 0.608 1.854 1.00 89.69 122 PRO A N 1
ATOM 861 C CA . PRO A 1 122 ? -25.125 0.390 0.493 1.00 89.69 122 PRO A CA 1
ATOM 862 C C . PRO A 1 122 ? -23.966 0.589 -0.483 1.00 89.69 122 PRO A C 1
ATOM 864 O O . PRO A 1 122 ? -23.251 1.591 -0.405 1.00 89.69 122 PRO A O 1
ATOM 867 N N . LEU A 1 123 ? -23.763 -0.380 -1.380 1.00 85.25 123 LEU A N 1
ATOM 868 C CA . LEU A 1 123 ? -22.759 -0.252 -2.429 1.00 85.25 123 LEU A CA 1
ATOM 869 C C . LEU A 1 123 ? -23.046 1.020 -3.243 1.00 85.25 123 LEU A C 1
ATOM 871 O O . LEU A 1 123 ? -24.218 1.317 -3.507 1.00 85.25 123 LEU A O 1
ATOM 875 N N . PRO A 1 124 ? -22.009 1.775 -3.647 1.00 87.69 124 PRO A N 1
ATOM 876 C CA . PRO A 1 124 ? -22.206 2.892 -4.555 1.00 87.69 124 PRO A CA 1
ATOM 877 C C . PRO A 1 124 ? -22.858 2.394 -5.855 1.00 87.69 124 PRO A C 1
ATOM 879 O O . PRO A 1 124 ? -22.634 1.243 -6.250 1.00 87.69 124 PRO A O 1
ATOM 882 N N . PRO A 1 125 ? -23.660 3.235 -6.535 1.00 87.31 125 PRO A N 1
ATOM 883 C CA . PRO A 1 125 ? -24.203 2.875 -7.836 1.00 87.31 125 PRO A CA 1
ATOM 884 C C . PRO A 1 125 ? -23.051 2.515 -8.777 1.00 87.31 125 PRO A C 1
ATOM 886 O O . PRO A 1 125 ? -21.999 3.159 -8.761 1.00 87.31 125 PRO A O 1
ATOM 889 N N . ALA A 1 126 ? -23.247 1.463 -9.573 1.00 84.06 126 ALA A N 1
ATOM 890 C CA . ALA A 1 126 ? -22.250 1.036 -10.542 1.00 84.06 126 ALA A CA 1
ATOM 891 C C . ALA A 1 126 ? -21.863 2.217 -11.455 1.00 84.06 126 ALA A C 1
ATOM 893 O O . ALA A 1 126 ? -22.745 2.988 -11.852 1.00 84.06 126 ALA A O 1
ATOM 894 N N . PRO A 1 127 ? -20.570 2.376 -11.794 1.00 85.00 127 PRO A N 1
ATOM 895 C CA . PRO A 1 127 ? -20.157 3.390 -12.750 1.00 85.00 127 PRO A CA 1
ATOM 896 C C . PRO A 1 127 ? -20.875 3.153 -14.081 1.00 85.00 127 PRO A C 1
ATOM 898 O O . PRO A 1 127 ? -21.038 2.012 -14.519 1.00 85.00 127 PRO A O 1
ATOM 901 N N . ALA A 1 128 ? -21.317 4.242 -14.713 1.00 82.69 128 ALA A N 1
ATOM 902 C CA . ALA A 1 128 ? -21.895 4.174 -16.047 1.00 82.69 128 ALA A CA 1
ATOM 903 C C . ALA A 1 128 ? -20.898 3.500 -17.011 1.00 82.69 128 ALA A C 1
ATOM 905 O O . ALA A 1 128 ? -19.685 3.696 -16.862 1.00 82.69 128 ALA A O 1
ATOM 906 N N . PRO A 1 129 ? -21.375 2.708 -17.989 1.00 85.56 129 PRO A N 1
ATOM 907 C CA . PRO A 1 129 ? -20.497 2.116 -18.989 1.00 85.56 129 PRO A CA 1
ATOM 908 C C . PRO A 1 129 ? -19.687 3.218 -19.692 1.00 85.56 129 PRO A C 1
ATOM 910 O O . PRO A 1 129 ? -20.231 4.301 -19.942 1.00 85.56 129 PRO A O 1
ATOM 913 N N . PRO A 1 130 ? -18.400 2.976 -20.005 1.00 81.12 130 PRO A N 1
ATOM 914 C CA . PRO A 1 130 ? -17.603 3.946 -20.737 1.00 81.12 130 PRO A CA 1
ATOM 915 C C . PRO A 1 130 ? -18.285 4.239 -22.073 1.00 81.12 130 PRO A C 1
ATOM 917 O O . PRO A 1 130 ? -18.701 3.324 -22.787 1.00 81.12 130 PRO A O 1
ATOM 920 N N . LEU A 1 131 ? -18.423 5.527 -22.389 1.00 72.94 131 LEU A N 1
ATOM 921 C CA . LEU A 1 131 ? -18.903 5.962 -23.695 1.00 72.94 131 LEU A CA 1
ATOM 922 C C . LEU A 1 131 ? -18.022 5.335 -24.791 1.00 72.94 131 LEU A C 1
ATOM 924 O O . LEU A 1 131 ? -16.819 5.157 -24.570 1.00 72.94 131 LEU A O 1
ATOM 928 N N . PRO A 1 132 ? -18.590 4.999 -25.964 1.00 81.31 132 PRO A N 1
ATOM 929 C CA . PRO A 1 132 ? -17.794 4.506 -27.078 1.00 81.31 132 PRO A CA 1
ATOM 930 C C . PRO A 1 132 ? -16.678 5.515 -27.399 1.00 81.31 132 PRO A C 1
ATOM 932 O O . PRO A 1 132 ? -16.931 6.725 -27.365 1.00 81.31 132 PRO A O 1
ATOM 935 N N . PRO A 1 133 ? -15.446 5.051 -27.687 1.00 71.12 133 PRO A N 1
ATOM 936 C CA . PRO A 1 133 ? -14.362 5.947 -28.054 1.00 71.12 133 PRO A CA 1
ATOM 937 C C . PRO A 1 133 ? -14.780 6.751 -29.286 1.00 71.12 133 PRO A C 1
ATOM 939 O O . PRO A 1 133 ? -15.319 6.198 -30.248 1.00 71.12 133 PRO A O 1
ATOM 942 N N . ALA A 1 134 ? -14.558 8.066 -29.239 1.00 67.69 134 ALA A N 1
ATOM 943 C CA . ALA A 1 134 ? -14.766 8.930 -30.393 1.00 67.69 134 ALA A CA 1
ATOM 944 C C . ALA A 1 134 ? -13.994 8.372 -31.608 1.00 67.69 134 ALA A C 1
ATOM 946 O O . ALA A 1 134 ? -12.926 7.780 -31.418 1.00 67.69 134 ALA A O 1
ATOM 947 N N . PRO A 1 135 ? -14.504 8.544 -32.843 1.00 64.62 135 PRO A N 1
ATOM 948 C CA . PRO A 1 135 ? -13.803 8.093 -34.039 1.00 64.62 135 PRO A CA 1
ATOM 949 C C . PRO A 1 135 ? -12.392 8.691 -34.056 1.00 64.62 135 PRO A C 1
ATOM 951 O O . PRO A 1 135 ? -12.223 9.910 -34.000 1.00 64.62 135 PRO A O 1
ATOM 954 N N . ALA A 1 136 ? -11.381 7.818 -34.066 1.00 57.72 136 ALA A N 1
ATOM 955 C CA . ALA A 1 136 ? -9.989 8.236 -34.105 1.00 57.72 136 ALA A CA 1
ATOM 956 C C . ALA A 1 136 ? -9.731 9.066 -35.379 1.00 57.72 136 ALA A C 1
ATOM 958 O O . ALA A 1 136 ? -10.308 8.762 -36.428 1.00 57.72 136 ALA A O 1
ATOM 959 N N . PRO A 1 137 ? -8.880 10.109 -35.317 1.00 60.09 137 PRO A N 1
ATOM 960 C CA . PRO A 1 137 ? -8.482 10.837 -36.514 1.00 60.09 137 PRO A CA 1
ATOM 961 C C . PRO A 1 137 ? -7.821 9.872 -37.513 1.00 60.09 137 PRO A C 1
ATOM 963 O O . PRO A 1 137 ? -7.155 8.925 -37.083 1.00 60.09 137 PRO A O 1
ATOM 966 N N . PRO A 1 138 ? -7.975 10.092 -38.831 1.00 62.78 138 PRO A N 1
ATOM 967 C CA . PRO A 1 138 ? -7.361 9.236 -39.836 1.00 62.78 138 PRO A CA 1
ATOM 968 C C . PRO A 1 138 ? -5.842 9.250 -39.646 1.00 62.78 138 PRO A C 1
ATOM 970 O O . PRO A 1 138 ? -5.192 10.287 -39.798 1.00 62.78 138 PRO A O 1
ATOM 973 N N . VAL A 1 139 ? -5.274 8.104 -39.266 1.00 65.50 139 VAL A N 1
ATOM 974 C CA . VAL A 1 139 ? -3.822 7.943 -39.206 1.00 65.50 139 VAL A CA 1
ATOM 975 C C . VAL A 1 139 ? -3.293 7.975 -40.643 1.00 65.50 139 VAL A C 1
ATOM 977 O O . VAL A 1 139 ? -3.800 7.232 -41.485 1.00 65.50 139 VAL A O 1
ATOM 980 N N . PRO A 1 140 ? -2.317 8.839 -40.977 1.00 71.12 140 PRO A N 1
ATOM 981 C CA . PRO A 1 140 ? -1.709 8.798 -42.297 1.00 71.12 140 PRO A CA 1
ATOM 982 C C . PRO A 1 140 ? -1.038 7.434 -42.475 1.00 71.12 140 PRO A C 1
ATOM 984 O O . PRO A 1 140 ? -0.217 7.032 -41.648 1.00 71.12 140 PRO A O 1
ATOM 987 N N . CYS A 1 141 ? -1.418 6.722 -43.535 1.00 81.38 141 CYS A N 1
ATOM 988 C CA . CYS A 1 141 ? -0.838 5.434 -43.885 1.00 81.38 141 CYS A CA 1
ATOM 989 C C . CYS A 1 141 ? 0.579 5.629 -44.436 1.00 81.38 141 CYS A C 1
ATOM 991 O O . CYS A 1 141 ? 0.792 5.723 -45.646 1.00 81.38 141 CYS A O 1
ATOM 993 N N . GLU A 1 142 ? 1.560 5.705 -43.548 1.00 88.62 142 GLU A N 1
ATOM 994 C CA . GLU A 1 142 ? 2.962 5.734 -43.938 1.00 88.62 142 GLU A CA 1
ATOM 995 C C . GLU A 1 142 ? 3.851 5.145 -42.842 1.00 88.62 142 GLU A C 1
ATOM 997 O O . GLU A 1 142 ? 3.560 5.244 -41.648 1.00 88.62 142 GLU A O 1
ATOM 1002 N N . ASP A 1 143 ? 4.956 4.536 -43.265 1.00 92.00 143 ASP A N 1
ATOM 1003 C CA . ASP A 1 143 ? 6.027 4.117 -42.374 1.00 92.00 143 ASP A CA 1
ATOM 1004 C C . ASP A 1 143 ? 6.921 5.321 -42.053 1.00 92.00 143 ASP A C 1
ATOM 1006 O O . ASP A 1 143 ? 7.634 5.847 -42.904 1.00 92.00 143 ASP A O 1
ATOM 1010 N N . LYS A 1 144 ? 6.914 5.751 -40.794 1.00 90.81 144 LYS A N 1
ATOM 1011 C CA . LYS A 1 144 ? 7.717 6.871 -40.279 1.00 90.81 144 LYS A CA 1
ATOM 1012 C C . LYS A 1 144 ? 9.132 6.459 -39.886 1.00 90.81 144 LYS A C 1
ATOM 1014 O O . LYS A 1 144 ? 9.922 7.302 -39.460 1.00 90.81 144 LYS A O 1
ATOM 1019 N N . HIS A 1 145 ? 9.458 5.170 -39.976 1.00 92.88 145 HIS A N 1
ATOM 1020 C CA . HIS A 1 145 ? 10.768 4.657 -39.611 1.00 92.88 145 HIS A CA 1
ATOM 1021 C C . HIS A 1 145 ? 11.379 3.800 -40.720 1.00 92.88 145 HIS A C 1
ATOM 1023 O O . HIS A 1 145 ? 10.766 2.877 -41.246 1.00 92.88 145 HIS A O 1
ATOM 1029 N N . ARG A 1 146 ? 12.660 4.037 -41.015 1.00 94.50 146 ARG A N 1
ATOM 1030 C CA . ARG A 1 146 ? 13.399 3.327 -42.076 1.00 94.50 146 ARG A CA 1
ATOM 1031 C C . ARG A 1 146 ? 13.551 1.815 -41.870 1.00 94.50 146 ARG A C 1
ATOM 1033 O O . ARG A 1 146 ? 13.921 1.110 -42.794 1.00 94.50 146 ARG A O 1
ATOM 1040 N N . TYR A 1 147 ? 13.327 1.330 -40.649 1.00 94.75 147 TYR A N 1
ATOM 1041 C CA . TYR A 1 147 ? 13.410 -0.092 -40.289 1.00 94.75 147 TYR A CA 1
ATOM 1042 C C . TYR A 1 147 ? 12.039 -0.754 -40.114 1.00 94.75 147 TYR A C 1
ATOM 1044 O O . TYR A 1 147 ? 11.979 -1.880 -39.631 1.00 94.75 147 TYR A O 1
ATOM 1052 N N . CYS A 1 148 ? 10.948 -0.082 -40.492 1.00 94.19 148 CYS A N 1
ATOM 1053 C CA . CYS A 1 148 ? 9.603 -0.634 -40.345 1.00 94.19 148 CYS A CA 1
ATOM 1054 C C . CYS A 1 148 ? 9.439 -1.992 -41.033 1.00 94.19 148 CYS A C 1
ATOM 1056 O O . CYS A 1 148 ? 8.896 -2.906 -40.425 1.00 94.19 148 CYS A O 1
ATOM 1058 N N . GLU A 1 149 ? 9.986 -2.158 -42.238 1.00 93.69 149 GLU A N 1
ATOM 1059 C CA . GLU A 1 149 ? 9.953 -3.432 -42.965 1.00 93.69 149 GLU A CA 1
ATOM 1060 C C . GLU A 1 149 ? 10.688 -4.547 -42.206 1.00 93.69 149 GLU A C 1
ATOM 1062 O O . GLU A 1 149 ? 10.132 -5.614 -41.959 1.00 93.69 149 GLU A O 1
ATOM 1067 N N . ALA A 1 150 ? 11.913 -4.278 -41.746 1.00 95.94 150 ALA A N 1
ATOM 1068 C CA . ALA A 1 150 ? 12.705 -5.247 -40.990 1.00 95.94 150 ALA A CA 1
ATOM 1069 C C . ALA A 1 150 ? 12.026 -5.643 -39.669 1.00 95.94 150 ALA A C 1
ATOM 1071 O O . ALA A 1 150 ? 12.057 -6.806 -39.271 1.00 95.94 150 ALA A O 1
ATOM 1072 N N . TRP A 1 151 ? 11.393 -4.689 -38.987 1.00 96.19 151 TRP A N 1
ATOM 1073 C CA . TRP A 1 151 ? 10.660 -4.946 -37.750 1.00 96.19 151 TRP A CA 1
ATOM 1074 C C . TRP A 1 151 ? 9.351 -5.692 -37.985 1.00 96.19 151 TRP A C 1
ATOM 1076 O O . TRP A 1 151 ? 9.021 -6.583 -37.204 1.00 96.19 151 TRP A O 1
ATOM 1086 N N . ALA A 1 152 ? 8.634 -5.385 -39.064 1.00 94.06 152 ALA A N 1
ATOM 1087 C CA . ALA A 1 152 ? 7.449 -6.134 -39.458 1.00 94.06 152 ALA A CA 1
ATOM 1088 C C . ALA A 1 152 ? 7.806 -7.595 -39.771 1.00 94.06 152 ALA A C 1
ATOM 1090 O O . ALA A 1 152 ? 7.173 -8.498 -39.227 1.00 94.06 152 ALA A O 1
ATOM 1091 N N . LEU A 1 153 ? 8.886 -7.836 -40.527 1.00 95.12 153 LEU A N 1
ATOM 1092 C CA . LEU A 1 153 ? 9.418 -9.183 -40.785 1.00 95.12 153 LEU A CA 1
ATOM 1093 C C . LEU A 1 153 ? 9.875 -9.899 -39.505 1.00 95.12 153 LEU A C 1
ATOM 1095 O O . LEU A 1 153 ? 9.725 -11.112 -39.390 1.00 95.12 153 LEU A O 1
ATOM 1099 N N . ALA A 1 154 ? 10.391 -9.156 -38.524 1.00 95.25 154 ALA A N 1
ATOM 1100 C CA . ALA A 1 154 ? 10.748 -9.681 -37.206 1.00 95.25 154 ALA A CA 1
ATOM 1101 C C . ALA A 1 154 ? 9.535 -9.912 -36.276 1.00 95.25 154 ALA A C 1
ATOM 1103 O O . ALA A 1 154 ? 9.718 -10.258 -35.108 1.00 95.25 154 ALA A O 1
ATOM 1104 N N . GLY A 1 155 ? 8.302 -9.707 -36.755 1.00 95.19 155 GLY A N 1
ATOM 1105 C CA . GLY A 1 155 ? 7.074 -9.940 -35.993 1.00 95.19 155 GLY A CA 1
ATOM 1106 C C . GLY A 1 155 ? 6.747 -8.849 -34.970 1.00 95.19 155 GLY A C 1
ATOM 1107 O O . GLY A 1 155 ? 5.998 -9.102 -34.024 1.00 95.19 155 GLY A O 1
ATOM 1108 N N . GLN A 1 156 ? 7.288 -7.636 -35.121 1.00 96.06 156 GLN A N 1
ATOM 1109 C CA . GLN A 1 156 ? 7.029 -6.535 -34.183 1.00 96.06 156 GLN A CA 1
ATOM 1110 C C . GLN A 1 156 ? 5.591 -6.018 -34.242 1.00 96.06 156 GLN A C 1
ATOM 1112 O O . GLN A 1 156 ? 5.141 -5.391 -33.291 1.00 96.06 156 GLN A O 1
ATOM 1117 N N . CYS A 1 157 ? 4.850 -6.284 -35.318 1.00 92.62 157 CYS A N 1
ATOM 1118 C CA . CYS A 1 157 ? 3.433 -5.924 -35.392 1.00 92.62 157 CYS A CA 1
ATOM 1119 C C . CYS A 1 157 ? 2.601 -6.645 -34.319 1.00 92.62 157 CYS A C 1
ATOM 1121 O O . CYS A 1 157 ? 1.660 -6.063 -33.795 1.00 92.62 157 CYS A O 1
ATOM 1123 N N . GLU A 1 158 ? 2.991 -7.868 -33.946 1.00 94.06 158 GLU A N 1
ATOM 1124 C CA . GLU A 1 158 ? 2.326 -8.658 -32.901 1.00 94.06 158 GLU A CA 1
ATOM 1125 C C . GLU A 1 158 ? 2.989 -8.462 -31.530 1.00 94.06 158 GLU A C 1
ATOM 1127 O O . GLU A 1 158 ? 2.314 -8.407 -30.505 1.00 94.06 158 GLU A O 1
ATOM 1132 N N . GLN A 1 159 ? 4.318 -8.313 -31.502 1.00 95.06 159 GLN A N 1
ATOM 1133 C CA . GLN A 1 159 ? 5.083 -8.153 -30.258 1.00 95.06 159 GLN A CA 1
ATOM 1134 C C . GLN A 1 159 ? 5.035 -6.725 -29.695 1.00 95.06 159 GLN A C 1
ATOM 1136 O O . GLN A 1 159 ? 5.136 -6.531 -28.485 1.00 95.06 159 GLN A O 1
ATOM 1141 N N . ASN A 1 160 ? 4.883 -5.719 -30.556 1.00 92.88 160 ASN A N 1
ATOM 1142 C CA . ASN A 1 160 ? 4.831 -4.308 -30.187 1.00 92.88 160 ASN A CA 1
ATOM 1143 C C . ASN A 1 160 ? 3.823 -3.525 -31.058 1.00 92.88 160 ASN A C 1
ATOM 1145 O O . ASN A 1 160 ? 4.200 -2.586 -31.775 1.00 92.88 160 ASN A O 1
ATOM 1149 N N . PRO A 1 161 ? 2.526 -3.885 -30.991 1.00 90.00 161 PRO A N 1
ATOM 1150 C CA . PRO A 1 161 ? 1.488 -3.299 -31.834 1.00 90.00 161 PRO A CA 1
ATOM 1151 C C . PRO A 1 161 ? 1.359 -1.791 -31.609 1.00 90.00 161 PRO A C 1
ATOM 1153 O O . PRO A 1 161 ? 1.290 -1.030 -32.562 1.00 90.00 161 PRO A O 1
ATOM 1156 N N . GLY A 1 162 ? 1.426 -1.313 -30.363 1.00 89.31 162 GLY A N 1
ATOM 1157 C CA . GLY A 1 162 ? 1.279 0.117 -30.066 1.00 89.31 162 GLY A CA 1
ATOM 1158 C C . GLY A 1 162 ? 2.307 0.998 -30.785 1.00 89.31 162 GLY A C 1
ATOM 1159 O O . GLY A 1 162 ? 1.948 2.025 -31.361 1.00 89.31 162 GLY A O 1
ATOM 1160 N N . TYR A 1 163 ? 3.577 0.584 -30.806 1.00 90.38 163 TYR A N 1
ATOM 1161 C CA . TYR A 1 163 ? 4.622 1.321 -31.518 1.00 90.38 163 TYR A CA 1
ATOM 1162 C C . TYR A 1 163 ? 4.496 1.152 -33.032 1.00 90.38 163 TYR A C 1
ATOM 1164 O O . TYR A 1 163 ? 4.528 2.136 -33.776 1.00 90.38 163 TYR A O 1
ATOM 1172 N N . MET A 1 164 ? 4.318 -0.087 -33.494 1.00 92.31 164 MET A N 1
ATOM 1173 C CA . MET A 1 164 ? 4.273 -0.374 -34.922 1.00 92.31 164 MET A CA 1
ATOM 1174 C C . MET A 1 164 ? 3.038 0.229 -35.597 1.00 92.31 164 MET A C 1
ATOM 1176 O O . MET A 1 164 ? 3.120 0.637 -36.746 1.00 92.31 164 MET A O 1
ATOM 1180 N N . TYR A 1 165 ? 1.918 0.392 -34.897 1.00 89.31 165 TYR A N 1
ATOM 1181 C CA . TYR A 1 165 ? 0.698 0.951 -35.484 1.00 89.31 165 TYR A CA 1
ATOM 1182 C C . TYR A 1 165 ? 0.804 2.461 -35.704 1.00 89.31 165 TYR A C 1
ATOM 1184 O O . TYR A 1 165 ? 0.147 2.998 -36.591 1.00 89.31 165 TYR A O 1
ATOM 1192 N N . VAL A 1 166 ? 1.645 3.149 -34.927 1.00 88.00 166 VAL A N 1
ATOM 1193 C CA . VAL A 1 166 ? 1.852 4.605 -35.016 1.00 88.00 166 VAL A CA 1
ATOM 1194 C C . VAL A 1 166 ? 3.029 4.964 -35.927 1.00 88.00 166 VAL A C 1
ATOM 1196 O O . VAL A 1 166 ? 3.017 6.019 -36.576 1.00 88.00 166 VAL A O 1
ATOM 1199 N N . MET A 1 167 ? 4.054 4.107 -35.938 1.00 90.38 167 MET A N 1
ATOM 1200 C CA . MET A 1 167 ? 5.321 4.344 -36.630 1.00 90.38 167 MET A CA 1
ATOM 1201 C C . MET A 1 167 ? 5.459 3.561 -37.930 1.00 90.38 167 MET A C 1
ATOM 1203 O O . MET A 1 167 ? 6.167 4.019 -38.816 1.00 90.38 167 MET A O 1
ATOM 1207 N N . CYS A 1 168 ? 4.821 2.401 -38.038 1.00 92.69 168 CYS A N 1
ATOM 1208 C CA . CYS A 1 168 ? 5.010 1.426 -39.110 1.00 92.69 168 CYS A CA 1
ATOM 1209 C C . CYS A 1 168 ? 3.664 0.886 -39.622 1.00 92.69 168 CYS A C 1
ATOM 1211 O O . CYS A 1 168 ? 3.483 -0.318 -39.826 1.00 92.69 168 CYS A O 1
ATOM 1213 N N . THR A 1 169 ? 2.681 1.781 -39.755 1.00 89.50 169 THR A N 1
ATOM 1214 C CA . THR A 1 169 ? 1.286 1.439 -40.061 1.00 89.50 169 THR A CA 1
ATOM 1215 C C . THR A 1 169 ? 1.165 0.696 -41.395 1.00 89.50 169 THR A C 1
ATOM 1217 O O . THR A 1 169 ? 0.352 -0.221 -41.523 1.00 89.50 169 THR A O 1
ATOM 1220 N N . LYS A 1 170 ? 2.010 1.048 -42.372 1.00 91.19 170 LYS A N 1
ATOM 1221 C CA . LYS A 1 170 ? 2.039 0.423 -43.697 1.00 91.19 170 LYS A CA 1
ATOM 1222 C C . LYS A 1 170 ? 2.755 -0.928 -43.669 1.00 91.19 170 LYS A C 1
ATOM 1224 O O . LYS A 1 170 ? 2.212 -1.893 -44.203 1.00 91.19 170 LYS A O 1
ATOM 1229 N N . ALA A 1 171 ? 3.901 -1.037 -43.000 1.00 92.25 171 ALA A N 1
ATOM 1230 C CA . ALA A 1 171 ? 4.634 -2.297 -42.866 1.00 92.25 171 ALA A CA 1
ATOM 1231 C C . ALA A 1 171 ? 3.843 -3.373 -42.097 1.00 92.25 171 ALA A C 1
ATOM 1233 O O . ALA A 1 171 ? 4.008 -4.558 -42.370 1.00 92.25 171 ALA A O 1
ATOM 1234 N N . CYS A 1 172 ? 2.947 -2.975 -41.186 1.00 91.50 172 CYS A N 1
ATOM 1235 C CA . CYS A 1 172 ? 2.022 -3.895 -40.514 1.00 91.50 172 CYS A CA 1
ATOM 1236 C C . CYS A 1 172 ? 0.726 -4.182 -41.282 1.00 91.50 172 CYS A C 1
ATOM 1238 O O . CYS A 1 172 ? -0.138 -4.878 -40.753 1.00 91.50 172 CYS A O 1
ATOM 1240 N N . GLY A 1 173 ? 0.562 -3.659 -42.500 1.00 87.25 173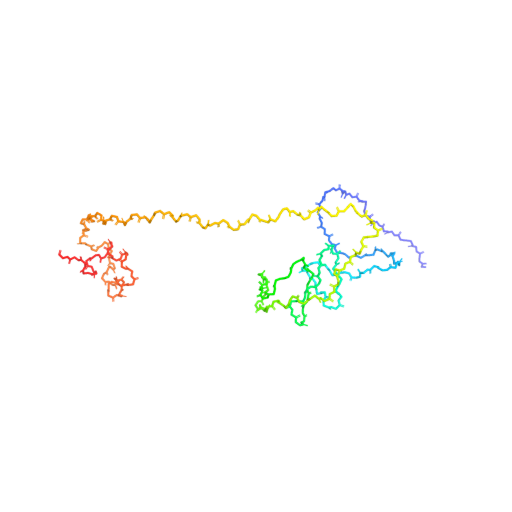 GLY A N 1
ATOM 1241 C CA . GLY A 1 173 ? -0.610 -3.937 -43.333 1.00 87.25 173 GLY A CA 1
ATOM 1242 C C . GLY A 1 173 ? -1.923 -3.376 -42.780 1.00 87.25 173 GLY A C 1
ATOM 1243 O O . GLY A 1 173 ? -2.984 -3.912 -43.075 1.00 87.25 173 GLY A O 1
ATOM 1244 N N . LEU A 1 174 ? -1.870 -2.310 -41.975 1.00 85.88 174 LEU A N 1
ATOM 1245 C CA . LEU A 1 174 ? -3.055 -1.695 -41.353 1.00 85.88 174 LEU A CA 1
ATOM 1246 C C . LEU A 1 174 ? -3.722 -0.634 -42.229 1.00 85.88 174 LEU A C 1
ATOM 1248 O O . LEU A 1 174 ? -4.690 0.002 -41.818 1.00 85.88 174 LEU A O 1
ATOM 1252 N N . CYS A 1 175 ? -3.181 -0.418 -43.420 1.00 81.38 175 CYS A N 1
ATOM 1253 C CA . CYS A 1 175 ? -3.722 0.510 -44.390 1.00 81.38 175 CYS A CA 1
ATOM 1254 C C . CYS A 1 175 ? -4.678 -0.202 -45.345 1.00 81.38 175 CYS A C 1
ATOM 1256 O O . CYS A 1 175 ? -4.306 -1.229 -45.913 1.00 81.38 175 CYS A O 1
ATOM 1258 N N . GLY A 1 176 ? -5.869 0.368 -45.540 1.00 59.91 176 GLY A N 1
ATOM 1259 C CA . GLY A 1 176 ? -6.880 -0.074 -46.504 1.00 59.91 176 GLY A CA 1
ATOM 1260 C C . GLY A 1 176 ? -7.341 1.077 -47.378 1.00 59.91 176 GLY A C 1
ATOM 1261 O O . GLY A 1 176 ? -7.535 2.179 -46.816 1.00 59.91 176 GLY A O 1
#

Foldseek 3Di:
DDDDDDDDDDDDDDDDDDDDDDDDDDDDDDDDDPQPADEAPPDFCQVPQHHPDAQWFWFAQDPPGIGTDNDDDFQDFDPPDPPPRDTGPRDGRDDDDDDDPDPDPDPPDPDDDPPDDDPPDPDDPDDDPDDDDDPDDDQPQDAQDPCLLVCLVVVCCPVPVPCCCNHVVNSVVVDD

pLDDT: mean 70.7, std 16.74, range [37.78, 96.19]

Organism: NCBI:txid311494

Radius of gyration: 36.86 Å; chains: 1; bounding box: 97×45×92 Å